Protein AF-C1N522-F1 (afdb_monomer_lite)

pLDDT: mean 81.16, std 16.66, range [33.22, 98.38]

Organism: Micromonas pusilla (strain CCMP1545) (NCBI:txid564608)

Secondary structure (DSSP, 8-state):
----------SSEEEEEEETTEEEEEEE--TT-EEETTTTEEEEEEEEEEEETTT-SBPTT-PPEEEEEEEE---HHHHHHHHHHTTEEEEEEEETT-TT--TT-TT--SEEEEEEE-

Sequence (118 aa):
MGKHPSSSDPTGDAWDRAFEDKRVLVEWGREGDAFDVKTHVVTRTVGLNVVDTVKGTPVKGWDPVEERVRCRIFTHPEVALIGDVAGFDVVETFGDMKGEHGLEDEDAQNMVIVLKKR

Structure (mmCIF, N/CA/C/O backbone):
data_AF-C1N522-F1
#
_entry.id   AF-C1N522-F1
#
loop_
_atom_site.group_PDB
_atom_site.id
_atom_site.type_symbol
_atom_site.label_atom_id
_atom_site.label_alt_id
_atom_site.label_comp_id
_atom_site.label_asym_id
_atom_site.label_entity_id
_atom_site.label_seq_id
_atom_site.pdbx_PDB_ins_code
_atom_site.Cartn_x
_atom_site.Cartn_y
_atom_site.Cartn_z
_atom_site.occupancy
_atom_site.B_iso_or_equiv
_atom_site.auth_seq_id
_atom_site.auth_comp_id
_atom_site.auth_asym_id
_atom_site.auth_atom_id
_atom_site.pdbx_PDB_model_num
ATOM 1 N N . MET A 1 1 ? 34.251 13.779 -17.291 1.00 35.12 1 MET A N 1
ATOM 2 C CA . MET A 1 1 ? 32.810 14.108 -17.294 1.00 35.12 1 MET A CA 1
ATOM 3 C C . MET A 1 1 ? 32.056 12.854 -17.729 1.00 35.12 1 MET A C 1
ATOM 5 O O . MET A 1 1 ? 31.794 12.666 -18.910 1.00 35.12 1 MET A O 1
ATOM 9 N N . GLY A 1 2 ? 31.855 11.914 -16.802 1.00 33.41 2 GLY A N 1
ATOM 10 C CA . GLY A 1 2 ? 31.089 10.698 -17.076 1.00 33.41 2 GLY A CA 1
ATOM 11 C C . GLY A 1 2 ? 29.609 11.039 -16.998 1.00 33.41 2 GLY A C 1
ATOM 12 O O . GLY A 1 2 ? 29.167 11.570 -15.984 1.00 33.41 2 GLY A O 1
ATOM 13 N N . LYS A 1 3 ? 28.862 10.807 -18.079 1.00 33.22 3 LYS A N 1
ATOM 14 C CA . LYS A 1 3 ? 27.403 10.899 -18.053 1.00 33.22 3 LYS A CA 1
ATOM 15 C C . LYS A 1 3 ? 26.896 9.781 -17.143 1.00 33.22 3 LYS A C 1
ATOM 17 O O . LYS A 1 3 ? 27.008 8.612 -17.503 1.00 33.22 3 LYS A O 1
ATOM 22 N N . HIS A 1 4 ? 26.384 10.146 -15.971 1.00 33.97 4 HIS A N 1
ATOM 23 C CA . HIS A 1 4 ? 25.503 9.269 -15.212 1.00 33.97 4 HIS A CA 1
ATOM 24 C C . HIS A 1 4 ? 24.328 8.887 -16.126 1.00 33.97 4 HIS A C 1
ATOM 26 O O . HIS A 1 4 ? 23.774 9.783 -16.774 1.00 33.97 4 HIS A O 1
ATOM 32 N N . PRO A 1 5 ? 23.964 7.598 -16.245 1.00 35.97 5 PRO A N 1
ATOM 33 C CA . PRO A 1 5 ? 22.694 7.249 -16.856 1.00 35.97 5 PRO A CA 1
ATOM 34 C C . PRO A 1 5 ? 21.606 7.919 -16.018 1.00 35.97 5 PRO A C 1
ATOM 36 O O . PRO A 1 5 ? 21.600 7.794 -14.794 1.00 35.97 5 PRO A O 1
ATOM 39 N N . SER A 1 6 ? 20.761 8.701 -16.686 1.00 38.00 6 SER A N 1
ATOM 40 C CA . SER A 1 6 ? 19.591 9.328 -16.089 1.00 38.00 6 SER A CA 1
ATOM 41 C C . SER A 1 6 ? 18.816 8.260 -15.331 1.00 38.00 6 SER A C 1
ATOM 43 O O . SER A 1 6 ? 18.279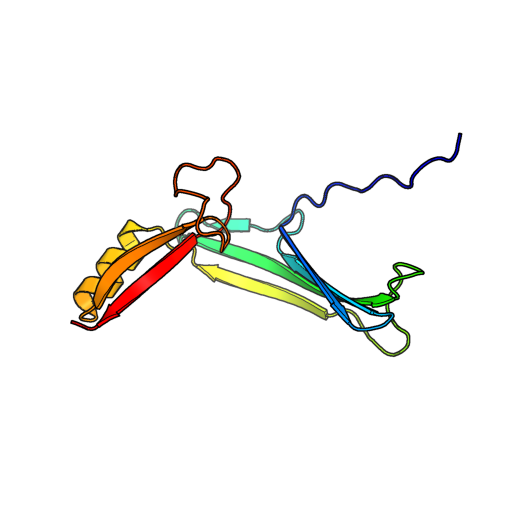 7.341 -15.954 1.00 38.00 6 SER A O 1
ATOM 45 N N . SER A 1 7 ? 18.768 8.376 -14.005 1.00 35.75 7 SER A N 1
ATOM 46 C CA . SER A 1 7 ? 17.667 7.815 -13.246 1.00 35.75 7 SER A CA 1
ATOM 47 C C . SER A 1 7 ? 16.421 8.455 -13.841 1.00 35.75 7 SER A C 1
ATOM 49 O O . SER A 1 7 ? 16.175 9.644 -13.654 1.00 35.75 7 SER A O 1
ATOM 51 N N . SER A 1 8 ? 15.691 7.709 -14.666 1.00 35.03 8 SER A N 1
ATOM 52 C CA . SER A 1 8 ? 14.271 7.972 -14.803 1.00 35.03 8 SER A CA 1
ATOM 53 C C . SER A 1 8 ? 13.749 7.936 -13.376 1.00 35.03 8 SER A C 1
ATOM 55 O O . SER A 1 8 ? 13.797 6.867 -12.763 1.00 35.03 8 SER A O 1
ATOM 57 N N . ASP A 1 9 ? 13.389 9.093 -12.822 1.00 34.28 9 ASP A N 1
ATOM 58 C CA . ASP A 1 9 ? 12.630 9.135 -11.580 1.00 34.28 9 ASP A CA 1
ATOM 59 C C . ASP A 1 9 ? 11.478 8.150 -11.767 1.00 34.28 9 ASP A C 1
ATOM 61 O O . ASP A 1 9 ? 10.695 8.314 -12.713 1.00 34.28 9 ASP A O 1
ATOM 65 N N . PRO A 1 10 ? 11.414 7.061 -10.985 1.00 40.84 10 PRO A N 1
ATOM 66 C CA . PRO A 1 10 ? 10.268 6.197 -11.076 1.00 40.84 10 PRO A CA 1
ATOM 67 C C . PRO A 1 10 ? 9.106 7.044 -10.568 1.00 40.84 10 PRO A C 1
ATOM 69 O O . PRO A 1 10 ? 9.026 7.385 -9.395 1.00 40.84 10 PRO A O 1
ATOM 72 N N . THR A 1 11 ? 8.185 7.398 -11.455 1.00 49.03 11 THR A N 1
ATOM 73 C CA . THR A 1 11 ? 6.864 7.953 -11.119 1.00 49.03 11 THR A CA 1
ATOM 74 C C . THR A 1 11 ? 5.989 6.948 -10.341 1.00 49.03 11 THR A C 1
ATOM 76 O O . THR A 1 11 ? 4.765 7.031 -10.376 1.00 49.03 11 THR A O 1
ATOM 79 N N . GLY A 1 12 ? 6.601 5.968 -9.675 1.00 57.50 12 GLY A N 1
ATOM 80 C CA . GLY A 1 12 ? 5.978 4.890 -8.925 1.00 57.50 12 GLY A CA 1
ATOM 81 C C . GLY A 1 12 ? 6.798 4.561 -7.681 1.00 57.50 12 GLY A C 1
ATOM 82 O O . GLY A 1 12 ? 8.001 4.820 -7.621 1.00 57.50 12 GLY A O 1
ATOM 83 N N . ASP A 1 13 ? 6.124 3.990 -6.692 1.00 71.12 13 ASP A N 1
ATOM 84 C CA . ASP A 1 13 ? 6.744 3.524 -5.461 1.00 71.12 13 ASP A CA 1
ATOM 85 C C . ASP A 1 13 ? 7.636 2.324 -5.760 1.00 71.12 13 ASP A C 1
ATOM 87 O O . ASP A 1 13 ? 7.256 1.413 -6.500 1.00 71.12 13 ASP A O 1
ATOM 91 N N . ALA A 1 14 ? 8.818 2.285 -5.161 1.00 78.25 14 ALA A N 1
ATOM 92 C CA . ALA A 1 14 ? 9.715 1.151 -5.283 1.00 78.25 14 ALA A CA 1
ATOM 93 C C . ALA A 1 14 ? 10.283 0.780 -3.919 1.00 78.25 14 ALA A C 1
ATOM 95 O O . ALA A 1 14 ? 10.623 1.629 -3.098 1.00 78.25 14 ALA A O 1
ATOM 96 N N . TRP A 1 15 ? 10.403 -0.520 -3.698 1.00 81.44 15 TRP A N 1
ATOM 97 C CA . TRP A 1 15 ? 11.075 -1.096 -2.553 1.00 81.44 15 TRP A CA 1
ATOM 98 C C . TRP A 1 15 ? 12.094 -2.084 -3.074 1.00 81.44 15 TRP A C 1
ATOM 100 O O . TRP A 1 15 ? 11.795 -2.926 -3.925 1.00 81.44 15 TRP A O 1
ATOM 110 N N . ASP A 1 16 ? 13.298 -2.017 -2.534 1.00 85.19 16 ASP A N 1
ATOM 111 C CA . ASP A 1 16 ? 14.338 -2.962 -2.860 1.00 85.19 16 ASP A CA 1
ATOM 112 C C . ASP A 1 16 ? 15.010 -3.532 -1.619 1.00 85.19 16 ASP A C 1
ATOM 114 O O . ASP A 1 16 ? 15.076 -2.924 -0.549 1.00 85.19 16 ASP A O 1
ATOM 118 N N . ARG A 1 17 ? 15.525 -4.752 -1.773 1.00 85.56 17 ARG A N 1
ATOM 119 C CA . ARG A 1 17 ? 16.336 -5.397 -0.748 1.00 85.56 17 ARG A CA 1
ATOM 120 C C . ARG A 1 17 ? 17.483 -6.160 -1.371 1.00 85.56 17 ARG A C 1
ATOM 122 O O . ARG A 1 17 ? 17.285 -7.066 -2.182 1.00 85.56 17 ARG A O 1
ATOM 129 N N . ALA A 1 18 ? 18.690 -5.799 -0.953 1.00 87.81 18 ALA A N 1
ATOM 130 C CA . ALA A 1 18 ? 19.904 -6.505 -1.322 1.00 87.81 18 ALA A CA 1
ATOM 131 C C . ALA A 1 18 ? 20.035 -7.830 -0.551 1.00 87.81 18 ALA A C 1
ATOM 133 O O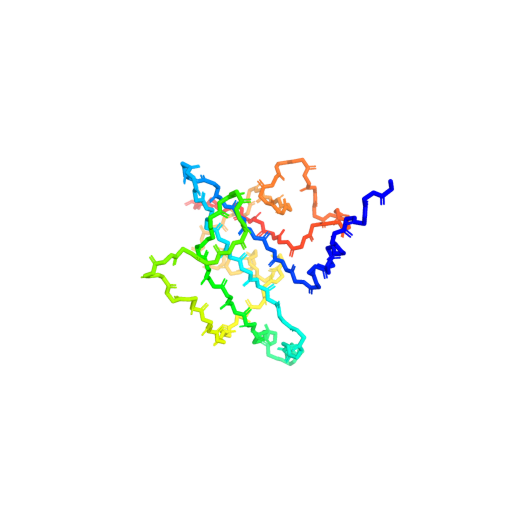 . ALA A 1 18 ? 19.719 -7.915 0.640 1.00 87.81 18 ALA A O 1
ATOM 134 N N . PHE A 1 19 ? 20.532 -8.850 -1.243 1.00 83.38 19 PHE A N 1
ATOM 135 C CA . PHE A 1 19 ? 20.924 -10.144 -0.705 1.00 83.38 19 PHE A CA 1
ATOM 136 C C . PHE A 1 19 ? 22.120 -10.659 -1.515 1.00 83.38 19 PHE A C 1
ATOM 138 O O . PHE A 1 19 ? 21.978 -10.963 -2.698 1.00 83.38 19 PHE A O 1
ATOM 145 N N . GLU A 1 20 ? 23.292 -10.744 -0.880 1.00 87.81 20 GLU A N 1
ATOM 146 C CA . GLU A 1 20 ? 24.562 -11.095 -1.539 1.00 87.81 20 GLU A CA 1
ATOM 147 C C . GLU A 1 20 ? 24.867 -10.178 -2.746 1.00 87.81 20 GLU A C 1
ATOM 149 O O . GLU A 1 20 ? 24.905 -8.955 -2.604 1.00 87.81 20 GLU A O 1
ATOM 154 N N . ASP A 1 21 ? 25.086 -10.754 -3.929 1.00 88.12 21 ASP A N 1
ATOM 155 C CA . ASP A 1 21 ? 25.326 -10.069 -5.203 1.00 88.12 21 ASP A CA 1
ATOM 156 C C . ASP A 1 21 ? 24.029 -9.764 -5.980 1.00 88.12 21 ASP A C 1
ATOM 158 O O . ASP A 1 21 ? 24.055 -9.424 -7.165 1.00 88.12 21 ASP A O 1
ATOM 162 N N . LYS A 1 22 ? 22.872 -9.870 -5.315 1.00 91.12 22 LYS A N 1
ATOM 163 C CA . LYS A 1 22 ? 21.544 -9.693 -5.913 1.00 91.12 22 LYS A CA 1
ATOM 164 C C . LYS A 1 22 ? 20.714 -8.678 -5.151 1.00 91.12 22 LYS A C 1
ATOM 166 O O . LYS A 1 22 ? 20.945 -8.374 -3.982 1.00 91.12 22 LYS A O 1
ATOM 171 N N . ARG A 1 23 ? 19.705 -8.157 -5.832 1.00 91.56 23 ARG A N 1
ATOM 172 C CA . ARG A 1 23 ? 18.711 -7.251 -5.278 1.00 91.56 23 ARG A CA 1
ATOM 173 C C . ARG A 1 23 ? 17.340 -7.652 -5.785 1.00 91.56 23 ARG A C 1
ATOM 175 O O . ARG A 1 23 ? 17.132 -7.752 -6.991 1.00 91.56 23 ARG A O 1
ATOM 182 N N . VAL A 1 24 ? 16.419 -7.871 -4.857 1.00 90.75 24 VAL A N 1
ATOM 183 C CA . VAL A 1 24 ? 14.995 -7.979 -5.174 1.00 90.75 24 VAL A CA 1
ATOM 184 C C . VAL A 1 24 ? 14.461 -6.564 -5.295 1.00 90.75 24 VAL A C 1
ATOM 186 O O . VAL A 1 24 ? 14.683 -5.755 -4.397 1.00 90.75 24 VAL A O 1
ATOM 189 N N . LEU A 1 25 ? 13.799 -6.277 -6.406 1.00 89.88 25 LEU A N 1
ATOM 190 C CA . LEU A 1 25 ? 13.126 -5.020 -6.681 1.00 89.88 25 LEU A CA 1
ATOM 191 C C . LEU A 1 25 ? 11.632 -5.303 -6.790 1.00 89.88 25 LEU A C 1
ATOM 193 O O . LEU A 1 25 ? 11.219 -6.172 -7.562 1.00 89.88 25 LEU A O 1
ATOM 197 N N . VAL A 1 26 ? 10.845 -4.564 -6.022 1.00 88.56 26 VAL A N 1
ATOM 198 C CA . VAL A 1 26 ? 9.395 -4.516 -6.147 1.00 88.56 26 VAL A CA 1
ATOM 199 C C . VAL A 1 26 ? 9.018 -3.091 -6.511 1.00 88.56 26 VAL A C 1
ATOM 201 O O . VAL A 1 26 ? 9.420 -2.149 -5.835 1.00 88.56 26 VAL A O 1
ATOM 204 N N . GLU A 1 27 ? 8.285 -2.939 -7.603 1.00 87.19 27 GLU A N 1
ATOM 205 C CA . GLU A 1 27 ? 7.804 -1.651 -8.095 1.00 87.19 27 GLU A CA 1
ATOM 206 C C . GLU A 1 27 ? 6.279 -1.669 -8.094 1.00 87.19 27 GLU A C 1
ATOM 208 O O . GLU A 1 27 ? 5.663 -2.645 -8.529 1.00 87.19 27 GLU A O 1
ATOM 213 N N . TRP A 1 28 ? 5.670 -0.578 -7.648 1.00 86.69 28 TRP A N 1
ATOM 214 C CA . TRP A 1 28 ? 4.235 -0.348 -7.694 1.00 86.69 28 TRP A CA 1
ATOM 215 C C . TRP A 1 28 ? 3.966 0.952 -8.426 1.00 86.69 28 TRP A C 1
ATOM 217 O O . TRP A 1 28 ? 4.580 1.978 -8.149 1.00 86.69 28 TRP A O 1
ATOM 227 N N . GLY A 1 29 ? 2.965 0.943 -9.294 1.00 81.44 29 GLY A N 1
ATOM 228 C CA . GLY A 1 29 ? 2.633 2.141 -10.046 1.00 81.44 29 GLY A CA 1
ATOM 229 C C . GLY A 1 29 ? 3.356 2.162 -11.384 1.00 81.44 29 GLY A C 1
ATOM 230 O O . GLY A 1 29 ? 4.585 2.150 -11.470 1.00 81.44 29 GLY A O 1
ATOM 231 N N . ARG A 1 30 ? 2.571 2.213 -12.452 1.00 81.69 30 ARG A N 1
ATOM 232 C CA . ARG A 1 30 ? 3.035 2.515 -13.806 1.00 81.69 30 ARG A CA 1
ATOM 233 C C . ARG A 1 30 ? 2.17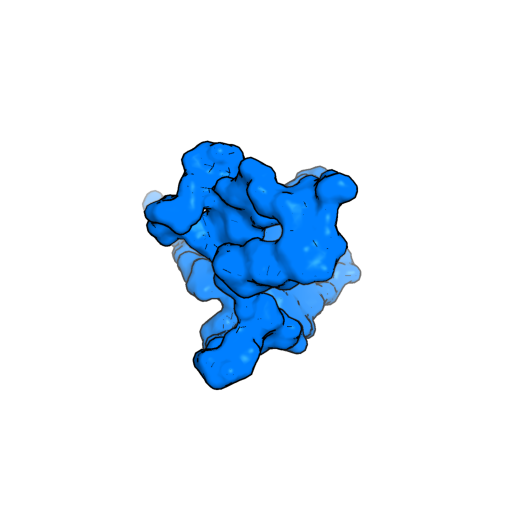5 3.623 -14.401 1.00 81.69 30 ARG A C 1
ATOM 235 O O . ARG A 1 30 ? 1.040 3.855 -13.977 1.00 81.69 30 ARG A O 1
ATOM 242 N N . GLU A 1 31 ? 2.714 4.296 -15.412 1.00 79.19 31 GLU A N 1
ATOM 243 C CA . GLU A 1 31 ? 1.926 5.216 -16.230 1.00 79.19 31 GLU A CA 1
ATOM 244 C C . GLU A 1 31 ? 0.712 4.464 -16.809 1.00 79.19 31 GLU A C 1
ATOM 246 O O . GLU A 1 31 ? 0.858 3.417 -17.440 1.00 79.19 31 GLU A O 1
ATOM 251 N N . GLY A 1 32 ? -0.497 4.970 -16.547 1.00 76.50 32 GLY A N 1
ATOM 252 C CA . GLY A 1 32 ? -1.752 4.323 -16.949 1.00 76.50 32 GLY A CA 1
ATOM 253 C C . GLY A 1 32 ? -2.449 3.491 -15.864 1.00 76.50 32 GLY A C 1
ATOM 254 O O . GLY A 1 32 ? -3.525 2.940 -16.123 1.00 76.50 32 GLY A O 1
ATOM 255 N N . ASP A 1 33 ? -1.899 3.420 -14.651 1.00 83.44 33 ASP A N 1
ATOM 256 C CA . ASP A 1 33 ? -2.653 2.947 -13.490 1.00 83.44 33 ASP A CA 1
ATOM 257 C C . ASP A 1 33 ? -3.807 3.911 -13.174 1.00 83.44 33 ASP A C 1
ATOM 259 O O . ASP A 1 33 ? -3.661 5.133 -13.201 1.00 83.44 33 ASP A O 1
ATOM 263 N N . ALA A 1 34 ? -4.990 3.349 -12.916 1.00 83.69 34 ALA A N 1
ATOM 264 C CA . ALA A 1 34 ? -6.234 4.108 -12.838 1.00 83.69 34 ALA A CA 1
ATOM 265 C C . ALA A 1 34 ? -6.850 4.016 -11.441 1.00 83.69 34 ALA A C 1
ATOM 267 O O . ALA A 1 34 ? -7.046 2.918 -10.906 1.00 83.69 34 ALA A O 1
ATOM 268 N N . PHE A 1 35 ? -7.194 5.177 -10.883 1.00 85.06 35 PHE A N 1
ATOM 269 C CA . PHE A 1 35 ? -7.973 5.298 -9.657 1.00 85.06 35 PHE A CA 1
ATOM 270 C C . PHE A 1 35 ? -9.441 5.580 -9.985 1.00 85.06 35 PHE A C 1
ATOM 272 O O . PHE A 1 35 ? -9.770 6.589 -10.608 1.00 85.06 35 PHE A O 1
ATOM 279 N N . ASP A 1 36 ? -10.329 4.692 -9.547 1.00 87.44 36 ASP A N 1
ATOM 280 C CA . ASP A 1 36 ? -11.768 4.915 -9.593 1.00 87.44 36 ASP A CA 1
ATOM 281 C C . ASP A 1 36 ? -12.223 5.613 -8.306 1.00 87.44 36 ASP A C 1
ATOM 283 O O . ASP A 1 36 ? -12.382 4.994 -7.250 1.00 87.44 36 ASP A O 1
ATOM 287 N N . VAL A 1 37 ? -12.484 6.916 -8.428 1.00 84.50 37 VAL A N 1
ATOM 288 C CA . VAL A 1 37 ? -12.960 7.785 -7.341 1.00 84.50 37 VAL A CA 1
ATOM 289 C C . VAL A 1 37 ? -14.297 7.315 -6.761 1.00 84.50 37 VAL A C 1
ATOM 291 O O . VAL A 1 37 ? -14.582 7.572 -5.600 1.00 84.50 37 VAL A O 1
ATOM 294 N N . LYS A 1 38 ? -15.141 6.609 -7.522 1.00 86.88 38 LYS A N 1
ATOM 295 C CA . LYS A 1 38 ? -16.436 6.142 -7.010 1.00 86.88 38 LYS A CA 1
ATOM 296 C C . LYS A 1 38 ? -16.280 4.932 -6.095 1.00 86.88 38 LYS A C 1
ATOM 298 O O . LYS A 1 38 ? -17.014 4.797 -5.118 1.00 86.88 38 LYS A O 1
ATOM 303 N N . THR A 1 39 ? -15.384 4.014 -6.443 1.00 86.31 39 THR A N 1
ATOM 304 C CA . THR A 1 39 ? -15.208 2.754 -5.705 1.00 86.31 39 THR A CA 1
ATOM 305 C C . THR A 1 39 ? -14.027 2.781 -4.738 1.00 86.31 39 THR A C 1
ATOM 307 O O . THR A 1 39 ? -13.889 1.851 -3.940 1.00 86.31 39 THR A O 1
ATOM 310 N N . HIS A 1 40 ? -13.208 3.837 -4.789 1.00 86.00 40 HIS A N 1
ATOM 311 C CA . HIS A 1 40 ? -11.912 3.949 -4.114 1.00 86.00 40 HIS A CA 1
ATOM 312 C C . HIS A 1 40 ? -10.975 2.779 -4.455 1.00 86.00 40 HIS A C 1
ATOM 314 O O . HIS A 1 40 ? -10.155 2.358 -3.637 1.00 86.00 40 HIS A O 1
ATOM 320 N N . VAL A 1 41 ? -11.110 2.219 -5.661 1.00 89.44 41 VAL A N 1
ATOM 321 C CA . VAL A 1 41 ? -10.256 1.136 -6.150 1.00 89.44 41 VAL A CA 1
ATOM 322 C C . VAL A 1 41 ? -9.203 1.719 -7.075 1.00 89.44 41 VAL A C 1
ATOM 324 O O . VAL A 1 41 ? -9.518 2.363 -8.073 1.00 89.44 41 VAL A O 1
ATOM 327 N N . VAL A 1 42 ? -7.944 1.446 -6.761 1.00 87.69 42 VAL A N 1
ATOM 328 C CA . VAL A 1 42 ? -6.820 1.662 -7.661 1.00 87.69 42 VAL A CA 1
ATOM 329 C C . VAL A 1 42 ? -6.462 0.335 -8.323 1.00 87.69 42 VAL A C 1
ATOM 331 O O . VAL A 1 42 ? -6.307 -0.686 -7.654 1.00 87.69 42 VAL A O 1
ATOM 334 N N . THR A 1 43 ? -6.352 0.325 -9.649 1.00 90.25 43 THR A N 1
ATOM 335 C CA . THR A 1 43 ? -5.707 -0.790 -10.355 1.00 90.25 43 THR A CA 1
ATOM 336 C C . THR A 1 43 ? -4.249 -0.418 -10.540 1.00 90.25 43 THR A C 1
ATOM 338 O O . THR A 1 43 ? -3.968 0.451 -11.364 1.00 90.25 43 THR A O 1
ATOM 341 N N . ARG A 1 44 ? -3.358 -1.045 -9.766 1.00 88.00 44 ARG A N 1
ATOM 342 C CA . ARG A 1 44 ? -1.915 -0.820 -9.852 1.00 88.00 44 ARG A CA 1
ATOM 343 C C . ARG A 1 44 ? -1.220 -1.964 -10.561 1.00 88.00 44 ARG A C 1
ATOM 345 O O . ARG A 1 44 ? -1.565 -3.129 -10.368 1.00 88.00 44 ARG A O 1
ATOM 352 N N . THR A 1 45 ? -0.225 -1.617 -11.352 1.00 90.31 45 THR A N 1
ATOM 353 C CA . THR A 1 45 ? 0.712 -2.573 -11.922 1.00 90.31 45 THR A CA 1
ATOM 354 C C . THR A 1 45 ? 1.829 -2.800 -10.910 1.00 90.31 45 THR A C 1
ATOM 356 O O . THR A 1 45 ? 2.397 -1.840 -10.385 1.00 90.31 45 THR A O 1
ATOM 359 N N . VAL A 1 46 ? 2.099 -4.065 -10.598 1.00 90.00 46 VAL A N 1
ATOM 360 C CA . VAL A 1 46 ? 3.141 -4.489 -9.661 1.00 90.00 46 VAL A CA 1
ATOM 361 C C . VAL A 1 46 ? 4.166 -5.303 -10.419 1.00 90.00 46 VAL A C 1
ATOM 363 O O . VAL A 1 46 ? 3.838 -6.337 -10.998 1.00 90.00 46 VAL A O 1
ATOM 366 N N . GLY A 1 47 ? 5.398 -4.809 -10.416 1.00 91.00 47 GLY A N 1
ATOM 367 C CA . GLY A 1 47 ? 6.552 -5.481 -10.987 1.00 91.00 47 GLY A CA 1
ATOM 368 C C . GLY A 1 47 ? 7.398 -6.107 -9.888 1.00 91.00 47 GLY A C 1
ATOM 369 O O . GLY A 1 47 ? 7.689 -5.460 -8.885 1.00 91.00 47 GLY A O 1
ATOM 370 N N . LEU A 1 48 ? 7.824 -7.351 -10.084 1.00 91.06 48 LEU A N 1
ATOM 371 C CA . LEU A 1 48 ? 8.799 -8.016 -9.231 1.00 91.06 48 LEU A CA 1
ATOM 372 C C . LEU A 1 48 ? 9.951 -8.541 -10.081 1.00 91.06 48 LEU A C 1
ATOM 374 O O . LEU A 1 48 ? 9.773 -9.327 -11.015 1.00 91.06 48 LEU A O 1
ATOM 378 N N . ASN A 1 49 ? 11.159 -8.109 -9.736 1.00 92.00 49 ASN A N 1
ATOM 379 C CA . ASN A 1 49 ? 12.364 -8.459 -10.466 1.00 92.00 49 ASN A CA 1
ATOM 380 C C . ASN A 1 49 ? 13.516 -8.777 -9.510 1.00 92.00 49 ASN A C 1
ATOM 382 O O . ASN A 1 49 ? 13.590 -8.259 -8.398 1.00 92.00 49 ASN A O 1
ATOM 386 N N . VAL A 1 50 ? 14.439 -9.620 -9.960 1.00 91.94 50 VAL A N 1
ATOM 387 C CA . VAL A 1 50 ? 15.693 -9.898 -9.262 1.00 91.94 50 VAL A CA 1
ATOM 388 C C . VAL A 1 50 ? 16.827 -9.454 -10.166 1.00 91.94 50 VAL A C 1
ATOM 390 O O . VAL A 1 50 ? 16.998 -9.989 -11.260 1.00 91.94 50 VAL A O 1
ATOM 393 N N . VAL A 1 51 ? 17.610 -8.480 -9.711 1.00 91.88 51 VAL A N 1
ATOM 394 C CA . VAL A 1 51 ? 18.716 -7.895 -10.475 1.00 91.88 51 VAL A CA 1
ATOM 395 C C . VAL A 1 51 ? 20.061 -8.182 -9.818 1.00 91.88 51 VAL A C 1
ATOM 397 O O . VAL A 1 51 ? 20.168 -8.256 -8.597 1.00 91.88 51 VAL A O 1
ATOM 400 N N . ASP A 1 52 ? 21.094 -8.339 -10.638 1.00 91.06 52 ASP A N 1
ATOM 401 C CA . ASP A 1 52 ? 22.497 -8.362 -10.215 1.00 91.06 52 ASP A CA 1
ATOM 402 C C . ASP A 1 52 ? 22.878 -6.966 -9.693 1.00 91.06 52 ASP A C 1
ATOM 404 O O . ASP A 1 52 ? 22.629 -5.964 -10.368 1.00 91.06 52 ASP A O 1
ATOM 408 N N . THR A 1 53 ? 23.443 -6.872 -8.487 1.00 83.88 53 THR A N 1
ATOM 409 C CA . THR A 1 53 ? 23.733 -5.573 -7.845 1.00 83.88 53 THR A CA 1
ATOM 410 C C . THR A 1 53 ? 24.849 -4.800 -8.530 1.00 83.88 53 THR A C 1
ATOM 412 O O . THR A 1 53 ? 24.894 -3.576 -8.424 1.00 83.88 53 THR A O 1
ATOM 415 N N . VAL A 1 54 ? 25.733 -5.487 -9.252 1.00 81.75 54 VAL A N 1
ATOM 416 C CA . VAL A 1 54 ? 26.873 -4.883 -9.946 1.00 81.75 54 VAL A CA 1
ATOM 417 C C . VAL A 1 54 ? 26.464 -4.409 -11.337 1.00 81.75 54 VAL A C 1
ATOM 419 O O . VAL A 1 54 ? 26.862 -3.330 -11.773 1.00 81.75 54 VAL A O 1
ATOM 422 N N . LYS A 1 55 ? 25.669 -5.209 -12.051 1.00 83.06 55 LYS A N 1
ATOM 423 C CA . LYS A 1 55 ? 25.264 -4.937 -13.439 1.00 83.06 55 LYS A CA 1
ATOM 424 C C . LYS A 1 55 ? 23.941 -4.192 -13.548 1.00 83.06 55 LYS A C 1
ATOM 426 O O . LYS A 1 55 ? 23.673 -3.602 -14.590 1.00 83.06 55 LYS A O 1
ATOM 431 N N . GLY A 1 56 ? 23.094 -4.260 -12.522 1.00 82.00 56 GLY A N 1
ATOM 432 C CA . GLY A 1 56 ? 21.728 -3.737 -12.548 1.00 82.00 56 GLY A CA 1
ATOM 433 C C . GLY A 1 56 ? 20.792 -4.482 -13.507 1.00 82.00 56 GLY A C 1
ATOM 434 O O . GLY A 1 56 ? 19.687 -4.017 -13.763 1.00 82.00 56 GLY A O 1
ATOM 435 N N . THR A 1 57 ? 21.219 -5.620 -14.060 1.00 87.00 57 THR A N 1
ATOM 436 C CA . THR A 1 57 ? 2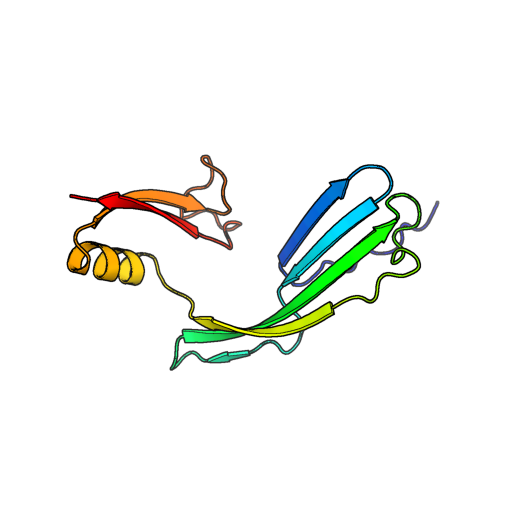0.452 -6.408 -15.035 1.00 87.00 57 THR A CA 1
ATOM 437 C C . THR A 1 57 ? 19.731 -7.576 -14.365 1.00 87.00 57 THR A C 1
ATOM 439 O O . THR A 1 57 ? 20.255 -8.089 -13.373 1.00 87.00 57 THR A O 1
ATOM 442 N N . PRO A 1 58 ? 18.605 -8.064 -14.921 1.00 88.19 58 PRO A N 1
ATOM 443 C CA . PRO A 1 58 ? 17.934 -9.261 -14.418 1.00 88.19 58 PRO A CA 1
ATOM 444 C C . PRO A 1 58 ? 18.893 -10.447 -14.263 1.00 88.19 58 PRO A C 1
ATOM 446 O O . PRO A 1 58 ? 19.757 -10.686 -15.114 1.00 88.19 58 PRO A O 1
ATOM 449 N N . VAL A 1 59 ? 18.753 -11.187 -13.165 1.00 91.44 59 VAL A N 1
ATOM 450 C CA . VAL A 1 59 ? 19.551 -12.387 -12.898 1.00 91.44 59 VAL A CA 1
ATOM 451 C C . VAL A 1 59 ? 19.202 -13.470 -13.918 1.00 91.44 59 VAL A C 1
ATOM 453 O O . VAL A 1 59 ? 18.039 -13.717 -14.22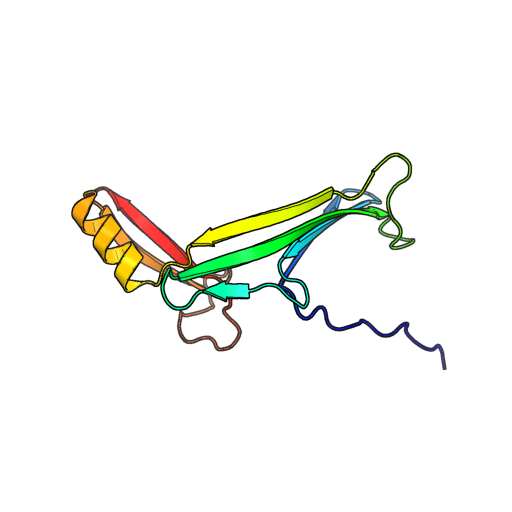7 1.00 91.44 59 VAL A O 1
ATOM 456 N N . LYS A 1 60 ? 20.220 -14.160 -14.444 1.00 90.00 60 LYS A N 1
ATOM 457 C CA . LYS A 1 60 ? 20.014 -15.254 -15.401 1.00 90.00 60 LYS A CA 1
ATOM 458 C C . LYS A 1 60 ? 19.142 -16.355 -14.782 1.00 90.00 60 LYS A C 1
ATOM 460 O O . LYS A 1 60 ? 19.479 -16.880 -13.725 1.00 90.00 60 LYS A O 1
ATOM 465 N N . GLY A 1 61 ? 18.086 -16.752 -15.492 1.00 88.06 61 GLY A N 1
ATOM 466 C CA . GLY A 1 61 ? 17.132 -17.766 -15.028 1.00 88.06 61 GLY A CA 1
ATOM 467 C C . GLY A 1 61 ? 16.007 -17.211 -14.153 1.00 88.06 61 GLY A C 1
ATOM 468 O O . GLY A 1 61 ? 15.240 -17.998 -13.608 1.00 88.06 61 GLY A O 1
ATOM 469 N N . TRP A 1 62 ? 15.913 -15.886 -14.021 1.00 86.00 62 TRP A N 1
ATOM 470 C CA . TRP A 1 62 ? 14.769 -15.205 -13.436 1.00 86.00 62 TRP A CA 1
ATOM 471 C C . TRP A 1 62 ? 14.008 -14.442 -14.519 1.00 86.00 62 TRP A C 1
ATOM 473 O O . TRP A 1 62 ? 14.584 -13.578 -15.184 1.00 86.00 62 TRP A O 1
ATOM 483 N N . ASP A 1 63 ? 12.719 -14.734 -14.654 1.00 89.19 63 ASP A N 1
ATOM 484 C CA . ASP A 1 63 ? 11.812 -13.950 -15.484 1.00 89.19 63 ASP A CA 1
ATOM 485 C C . ASP A 1 63 ? 11.098 -12.922 -14.591 1.00 89.19 63 ASP A C 1
ATOM 487 O O . ASP A 1 63 ? 10.484 -13.310 -13.591 1.00 89.19 63 ASP A O 1
ATOM 491 N N . PRO A 1 64 ? 11.187 -11.614 -14.895 1.00 89.19 64 PRO A N 1
ATOM 492 C CA . PRO A 1 64 ? 10.433 -10.600 -14.172 1.00 89.19 64 PRO A CA 1
ATOM 493 C C . PRO A 1 64 ? 8.935 -10.908 -14.211 1.00 89.19 64 PRO A C 1
ATOM 495 O O . PRO A 1 64 ? 8.393 -11.280 -15.253 1.00 89.19 64 PRO A O 1
ATOM 498 N N . VAL A 1 65 ? 8.270 -10.725 -13.076 1.00 92.25 65 VAL A N 1
ATOM 499 C CA . VAL A 1 65 ? 6.822 -10.893 -12.955 1.00 92.25 65 VAL A CA 1
ATOM 500 C C . VAL A 1 65 ? 6.183 -9.516 -12.989 1.00 92.25 65 VAL A C 1
ATOM 502 O O . VAL A 1 65 ? 6.632 -8.612 -12.290 1.00 92.25 65 VAL A O 1
ATOM 505 N N . GLU A 1 66 ? 5.127 -9.364 -13.778 1.00 91.62 66 GLU A N 1
ATOM 506 C CA . GLU A 1 66 ? 4.286 -8.174 -13.771 1.00 91.62 66 GLU A CA 1
ATOM 507 C C . GLU A 1 66 ? 2.824 -8.592 -13.651 1.00 91.62 66 GLU A C 1
ATOM 509 O O . GLU A 1 66 ? 2.353 -9.469 -14.379 1.00 91.62 66 GLU A O 1
ATOM 514 N N . GLU A 1 67 ? 2.102 -7.966 -12.727 1.00 91.81 67 GLU A N 1
ATOM 515 C CA . GLU A 1 67 ? 0.690 -8.247 -12.498 1.00 91.81 67 GLU A CA 1
ATOM 516 C C . GLU A 1 67 ? -0.102 -6.962 -12.253 1.00 91.81 67 GLU A C 1
ATOM 518 O O . GLU A 1 67 ? 0.368 -6.026 -11.607 1.00 91.81 67 GLU A O 1
ATOM 523 N N . ARG A 1 68 ? -1.345 -6.923 -12.746 1.00 90.56 68 ARG A N 1
ATOM 524 C CA . ARG A 1 68 ? -2.295 -5.851 -12.435 1.00 90.56 68 ARG A CA 1
ATOM 525 C C . ARG A 1 68 ? -3.169 -6.260 -11.262 1.00 90.56 68 ARG A C 1
ATOM 527 O O . ARG A 1 68 ? -4.052 -7.104 -11.400 1.00 90.56 68 ARG A O 1
ATOM 534 N N . VAL A 1 69 ? -2.971 -5.599 -10.133 1.00 90.19 69 VAL A N 1
ATOM 535 C CA . VAL A 1 69 ? -3.722 -5.836 -8.901 1.00 90.19 69 VAL A CA 1
ATOM 536 C C . VAL A 1 69 ? -4.712 -4.710 -8.645 1.00 90.19 69 VAL A C 1
ATOM 538 O O . VAL A 1 69 ? -4.437 -3.531 -8.864 1.00 90.19 69 VAL A O 1
ATOM 541 N N . ARG A 1 70 ? -5.902 -5.080 -8.170 1.00 90.44 70 ARG A N 1
ATOM 542 C CA . ARG A 1 70 ? -6.913 -4.122 -7.717 1.00 90.44 70 ARG A CA 1
ATOM 543 C C . ARG A 1 70 ? -6.798 -3.974 -6.211 1.00 90.44 70 ARG A C 1
ATOM 545 O O . ARG A 1 70 ? -7.083 -4.920 -5.481 1.00 90.44 70 ARG A O 1
ATOM 552 N N . CYS A 1 71 ? -6.446 -2.782 -5.764 1.00 86.00 71 CYS A N 1
ATOM 553 C CA . CYS A 1 71 ? -6.330 -2.445 -4.355 1.00 86.00 71 CYS A CA 1
ATOM 554 C C . CYS A 1 71 ? -7.422 -1.438 -4.003 1.00 86.00 71 CYS A C 1
ATOM 556 O O . CYS A 1 71 ? -7.643 -0.476 -4.735 1.00 86.00 71 CYS A O 1
ATOM 558 N N . ARG A 1 72 ? -8.111 -1.639 -2.880 1.00 86.38 72 ARG A N 1
ATOM 559 C CA . ARG A 1 72 ? -8.981 -0.603 -2.319 1.00 86.38 72 ARG A CA 1
ATOM 560 C C . ARG A 1 72 ? -8.145 0.263 -1.388 1.00 86.38 72 ARG A C 1
ATOM 562 O O . ARG A 1 72 ? -7.471 -0.273 -0.513 1.00 86.38 72 ARG A O 1
ATOM 569 N N . ILE A 1 73 ? -8.192 1.573 -1.587 1.00 85.88 73 ILE A N 1
ATOM 570 C CA . ILE A 1 73 ? -7.549 2.527 -0.685 1.00 85.88 73 ILE A CA 1
ATOM 571 C C . ILE A 1 73 ? -8.509 2.783 0.472 1.00 85.88 73 ILE A C 1
ATOM 573 O O . ILE A 1 73 ? -9.694 3.036 0.251 1.00 85.88 73 ILE A O 1
ATOM 577 N N . PHE A 1 74 ? -7.992 2.692 1.693 1.00 87.00 74 PHE A N 1
ATOM 578 C CA . PHE A 1 74 ? -8.724 3.039 2.901 1.00 87.00 74 PHE A CA 1
ATOM 579 C C . PHE A 1 74 ? -8.094 4.268 3.537 1.00 87.00 74 PHE A C 1
ATOM 581 O O . PHE A 1 74 ? -6.880 4.345 3.720 1.00 87.00 74 PHE A O 1
ATOM 588 N N . THR A 1 75 ? -8.941 5.218 3.893 1.00 87.88 75 THR A N 1
ATOM 589 C CA . THR A 1 75 ? -8.574 6.376 4.700 1.00 87.88 75 THR A CA 1
ATOM 590 C C . THR A 1 75 ? -8.470 5.991 6.176 1.00 87.88 75 THR A C 1
ATOM 592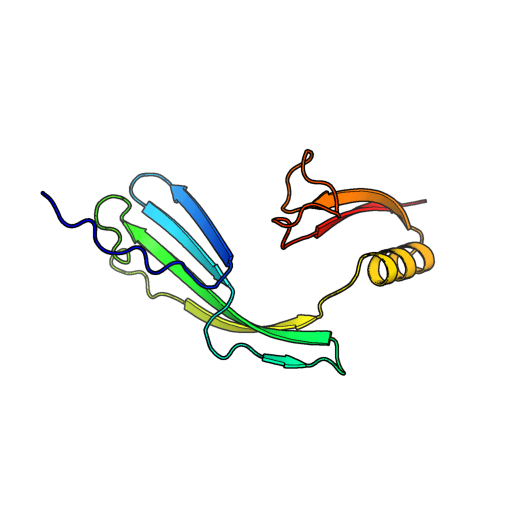 O O . THR A 1 75 ? -9.062 5.003 6.622 1.00 87.88 75 THR A O 1
ATOM 595 N N . HIS A 1 76 ? -7.760 6.797 6.970 1.00 89.38 76 HIS A N 1
ATOM 596 C CA . HIS A 1 76 ? -7.668 6.577 8.415 1.00 89.38 76 HIS A CA 1
ATOM 597 C C . HIS A 1 76 ? -9.048 6.465 9.098 1.00 89.38 76 HIS A C 1
ATOM 599 O O . HIS A 1 76 ? -9.255 5.498 9.834 1.00 89.38 76 HIS A O 1
ATOM 605 N N . PRO A 1 77 ? -10.029 7.361 8.840 1.00 91.88 77 PRO A N 1
ATOM 606 C CA . PRO A 1 77 ? -11.359 7.240 9.440 1.00 91.88 77 PRO A CA 1
ATOM 607 C C . PRO A 1 77 ? -12.096 5.951 9.059 1.00 91.88 77 PRO A C 1
ATOM 609 O O . PRO A 1 77 ? -12.789 5.383 9.899 1.00 91.88 77 PRO A O 1
ATOM 612 N N . GLU A 1 78 ? -11.945 5.464 7.821 1.00 92.81 78 GLU A N 1
ATOM 613 C CA . GLU A 1 78 ? -12.559 4.200 7.394 1.00 92.81 78 GLU A CA 1
ATOM 614 C C . GLU A 1 78 ? -11.980 3.014 8.170 1.00 92.81 78 GLU A C 1
ATOM 616 O O . GLU A 1 78 ? -12.737 2.177 8.661 1.00 92.81 78 GLU A O 1
ATOM 621 N N . VAL A 1 79 ? -10.653 2.952 8.327 1.00 93.88 79 VAL A N 1
ATOM 622 C CA . VAL A 1 79 ? -10.007 1.881 9.103 1.00 93.88 79 VAL A CA 1
ATOM 623 C C . VAL A 1 79 ? -10.391 1.969 10.579 1.00 93.88 79 VAL A C 1
ATOM 625 O O . VAL A 1 79 ? -10.706 0.942 11.177 1.00 93.88 79 VAL A O 1
ATOM 628 N N . ALA A 1 80 ? -10.427 3.174 11.154 1.00 94.44 80 ALA A N 1
ATOM 629 C CA . ALA A 1 80 ? -10.841 3.383 12.539 1.00 94.44 80 ALA A CA 1
ATOM 630 C C . ALA A 1 80 ? -12.283 2.904 12.785 1.00 94.44 80 ALA A C 1
ATOM 632 O O . ALA A 1 80 ? -12.537 2.191 13.754 1.00 94.44 80 ALA A O 1
ATOM 633 N N . LEU A 1 81 ? -13.211 3.224 11.876 1.00 96.25 81 LEU A N 1
ATOM 634 C CA . LEU A 1 81 ? -14.602 2.774 11.956 1.00 96.25 81 LEU A CA 1
ATOM 635 C C . LEU A 1 81 ? -14.721 1.245 11.851 1.00 96.25 81 LEU A C 1
ATOM 637 O O . LEU A 1 81 ? -15.454 0.627 12.620 1.00 96.25 81 LEU A O 1
ATOM 641 N N . ILE A 1 82 ? -13.997 0.625 10.912 1.00 95.25 82 ILE A N 1
ATOM 642 C CA . ILE A 1 82 ? -13.970 -0.839 10.763 1.00 95.25 82 ILE A CA 1
ATOM 643 C C . ILE A 1 82 ? -13.400 -1.494 12.029 1.00 95.25 82 ILE A C 1
ATOM 645 O O . ILE A 1 82 ? -13.946 -2.493 12.499 1.00 95.25 82 ILE A O 1
ATOM 649 N N . GLY A 1 83 ? -12.330 -0.924 12.590 1.00 96.19 83 GLY A N 1
ATOM 650 C CA . GLY A 1 83 ? -11.702 -1.381 13.827 1.00 96.19 83 GLY A CA 1
ATOM 651 C C . GLY A 1 83 ? -12.663 -1.353 15.013 1.00 96.19 83 GLY A C 1
ATOM 652 O O . GLY A 1 83 ? -12.816 -2.375 15.683 1.00 96.19 83 GLY A O 1
ATOM 653 N N . ASP A 1 84 ? -13.372 -0.240 15.220 1.00 97.00 84 ASP A N 1
ATOM 654 C CA . ASP A 1 84 ? -14.335 -0.091 16.320 1.00 97.00 84 ASP A CA 1
ATOM 655 C C . ASP A 1 84 ? -15.433 -1.165 16.263 1.00 97.00 84 ASP A C 1
ATOM 657 O O . ASP A 1 84 ? -15.642 -1.907 17.233 1.00 97.00 84 ASP A O 1
ATOM 661 N N . VAL A 1 85 ? -16.053 -1.332 15.086 1.00 97.44 85 VAL A N 1
ATOM 662 C CA . VAL A 1 85 ? -17.077 -2.362 14.835 1.00 97.44 85 VAL A CA 1
ATOM 663 C C . VAL A 1 85 ? -16.525 -3.774 15.059 1.00 97.44 85 VAL A C 1
ATOM 665 O O . VAL A 1 85 ? -17.246 -4.655 15.529 1.00 97.44 85 VAL A O 1
ATOM 668 N N . ALA A 1 86 ? -15.244 -3.999 14.762 1.00 97.38 86 ALA A N 1
ATOM 669 C CA . ALA A 1 86 ? -14.561 -5.273 14.965 1.00 97.38 86 ALA A CA 1
ATOM 670 C C . ALA A 1 86 ? -14.054 -5.500 16.406 1.00 97.38 86 ALA A C 1
ATOM 672 O O . ALA A 1 86 ? -13.514 -6.572 16.693 1.00 97.38 86 ALA A O 1
ATOM 673 N N . GLY A 1 87 ? -14.219 -4.539 17.322 1.00 97.75 87 GLY A N 1
ATOM 674 C CA . GLY A 1 87 ? -13.771 -4.675 18.712 1.00 97.75 87 GLY A CA 1
ATOM 675 C C . GLY A 1 87 ? -12.324 -4.240 18.968 1.00 97.75 87 GLY A C 1
ATOM 676 O O . GLY A 1 87 ? -11.713 -4.716 19.925 1.00 97.75 87 GLY A O 1
ATOM 677 N N . PHE A 1 88 ? -11.774 -3.354 18.140 1.00 98.38 88 PHE A N 1
ATOM 678 C CA . PHE A 1 88 ? -10.410 -2.842 18.256 1.00 98.38 88 PHE A CA 1
ATOM 679 C C . PHE A 1 88 ? -10.384 -1.330 18.482 1.00 98.38 88 PHE A C 1
ATOM 681 O O . PHE A 1 88 ? -11.215 -0.605 17.944 1.00 98.38 88 PHE A O 1
ATOM 688 N N . ASP A 1 89 ? -9.366 -0.876 19.207 1.00 96.62 89 ASP A N 1
ATOM 689 C CA . ASP A 1 89 ? -9.006 0.530 19.351 1.00 96.62 89 ASP A CA 1
ATOM 690 C C . ASP A 1 89 ? -7.799 0.852 18.458 1.00 96.62 89 ASP A C 1
ATOM 692 O O . ASP A 1 89 ? -6.846 0.069 18.381 1.00 96.62 89 ASP A O 1
ATOM 696 N N . VAL A 1 90 ? -7.808 2.021 17.813 1.00 94.56 90 VAL A N 1
ATOM 697 C CA . VAL A 1 90 ? -6.607 2.585 17.177 1.00 94.56 90 VAL A CA 1
ATOM 698 C C . VAL A 1 90 ? -5.707 3.134 18.277 1.00 94.56 90 VAL A C 1
ATOM 700 O O . VAL A 1 90 ? -6.143 3.986 19.050 1.00 94.56 90 VAL A O 1
ATOM 703 N N . VAL A 1 91 ? -4.466 2.652 18.359 1.00 94.44 91 VAL A N 1
ATOM 704 C CA . VAL A 1 91 ? -3.515 3.101 19.392 1.00 94.44 91 VAL A CA 1
ATOM 705 C C . VAL A 1 91 ? -2.429 4.017 18.847 1.00 94.44 91 VAL A C 1
ATOM 707 O O . VAL A 1 91 ? -2.062 4.959 19.537 1.00 94.44 91 VAL A O 1
ATOM 710 N N . GLU A 1 92 ? -1.959 3.782 17.621 1.00 90.81 92 GLU A N 1
ATOM 711 C CA . GLU A 1 92 ? -0.980 4.629 16.930 1.00 90.81 92 GLU A CA 1
ATOM 712 C C . GLU A 1 92 ? -1.135 4.518 15.412 1.00 90.81 92 GLU A C 1
ATOM 714 O O . GLU A 1 92 ? -1.645 3.516 14.898 1.00 90.81 92 GLU A O 1
ATOM 719 N N . THR A 1 93 ? -0.653 5.540 14.705 1.00 88.44 93 THR A N 1
ATOM 720 C CA . THR A 1 93 ? -0.628 5.597 13.244 1.00 88.44 93 THR A CA 1
ATOM 721 C C . THR A 1 93 ? 0.679 6.233 12.769 1.00 88.44 93 THR A C 1
ATOM 723 O O . THR A 1 93 ? 1.099 7.246 13.322 1.00 88.44 93 THR A O 1
ATOM 726 N N . PHE A 1 94 ? 1.287 5.667 11.725 1.00 84.88 94 PHE A N 1
ATOM 727 C CA . PHE A 1 94 ? 2.571 6.102 11.165 1.00 84.88 94 PHE A CA 1
ATOM 728 C C . PHE A 1 94 ? 2.513 6.270 9.647 1.00 84.88 94 PHE A C 1
ATOM 730 O O . PHE A 1 94 ? 1.804 5.514 8.975 1.00 84.88 94 PHE A O 1
ATOM 737 N N . GLY A 1 95 ? 3.311 7.193 9.108 1.00 81.25 95 GLY A N 1
ATOM 738 C CA . GLY A 1 95 ? 3.613 7.290 7.678 1.00 81.25 95 GLY A CA 1
ATOM 739 C C . GLY A 1 95 ? 4.777 6.375 7.265 1.00 81.25 95 GLY A C 1
ATOM 740 O O . GLY A 1 95 ? 5.755 6.238 7.998 1.00 81.25 95 GLY A O 1
ATOM 741 N N . ASP A 1 96 ? 4.669 5.711 6.110 1.00 74.06 96 ASP A N 1
ATOM 742 C CA . ASP A 1 96 ? 5.753 4.974 5.425 1.00 74.06 96 ASP A CA 1
ATOM 743 C C . ASP A 1 96 ? 6.621 4.048 6.301 1.00 74.06 96 ASP A C 1
ATOM 745 O O . ASP A 1 96 ? 7.832 3.917 6.118 1.00 74.06 96 ASP A O 1
ATOM 749 N N . MET A 1 97 ? 5.990 3.359 7.261 1.00 66.38 97 MET A N 1
ATOM 750 C CA . MET A 1 97 ? 6.642 2.438 8.210 1.00 66.38 97 MET A CA 1
ATOM 751 C C . MET A 1 97 ? 7.741 3.076 9.078 1.00 66.38 97 MET A C 1
ATOM 753 O O . MET A 1 97 ? 8.550 2.359 9.675 1.00 66.38 97 MET A O 1
ATOM 757 N N . LYS A 1 98 ? 7.784 4.404 9.182 1.00 67.25 98 LYS A N 1
ATOM 758 C CA . LYS A 1 98 ? 8.767 5.118 9.993 1.00 67.25 98 LYS A CA 1
ATOM 759 C C . LYS A 1 98 ? 8.070 5.805 11.161 1.00 67.25 98 LYS A C 1
ATOM 761 O O . LYS A 1 98 ? 7.141 6.580 10.973 1.00 67.25 98 LYS A O 1
ATOM 766 N N . GLY A 1 99 ? 8.563 5.554 12.374 1.00 62.16 99 GLY A N 1
ATOM 767 C CA . GLY A 1 99 ? 7.979 6.111 13.601 1.00 62.16 99 GLY A CA 1
ATOM 768 C C . GLY A 1 99 ? 8.047 7.640 13.704 1.00 62.16 99 GLY A C 1
ATOM 769 O O . GLY A 1 99 ? 7.328 8.226 14.502 1.00 62.16 99 GLY A O 1
ATOM 770 N N . GLU A 1 100 ? 8.905 8.277 12.907 1.00 65.00 100 GLU A N 1
ATOM 771 C CA . GLU A 1 100 ? 9.137 9.727 12.923 1.00 65.00 100 GLU A CA 1
ATOM 772 C C . GLU A 1 100 ? 8.211 10.495 11.971 1.00 65.00 100 GLU A C 1
ATOM 774 O O . GLU A 1 100 ? 8.052 11.705 12.121 1.00 65.00 100 GLU A O 1
ATOM 779 N N . HIS A 1 101 ? 7.583 9.806 11.013 1.00 63.62 101 HIS A N 1
ATOM 780 C CA . HIS A 1 101 ? 6.722 10.440 10.024 1.00 63.62 101 HIS A CA 1
ATOM 781 C C . HIS A 1 101 ? 5.282 10.446 10.541 1.00 63.62 101 HIS A C 1
ATOM 783 O O . HIS A 1 101 ? 4.615 9.407 10.633 1.00 63.62 101 HIS A O 1
ATOM 789 N N . GLY A 1 102 ? 4.819 11.639 10.914 1.00 64.56 102 GLY A N 1
ATOM 790 C CA . GLY A 1 102 ? 3.416 11.882 11.218 1.00 64.56 102 GLY A CA 1
ATOM 791 C C . GLY A 1 102 ? 2.542 11.768 9.967 1.00 64.56 102 GLY A C 1
ATOM 792 O O . GLY A 1 102 ? 3.027 11.747 8.842 1.00 64.56 102 GLY A O 1
ATOM 793 N N . LEU A 1 103 ? 1.224 11.732 10.163 1.00 67.06 103 LEU A N 1
ATOM 794 C CA . LEU A 1 103 ? 0.249 11.665 9.064 1.00 67.06 103 LEU A CA 1
ATOM 795 C C . LEU A 1 103 ? 0.215 12.909 8.166 1.00 67.06 103 LEU A C 1
ATOM 797 O O . LEU A 1 103 ? -0.378 12.868 7.094 1.00 67.06 103 LEU A O 1
ATOM 801 N N . GLU A 1 104 ? 0.786 14.014 8.635 1.00 71.19 104 GLU A N 1
ATOM 802 C CA . GLU A 1 104 ? 0.850 15.288 7.913 1.00 71.19 104 GLU A CA 1
ATOM 803 C C . GLU A 1 104 ? 2.150 15.444 7.120 1.00 71.19 104 GLU A C 1
ATOM 805 O O . GLU A 1 104 ? 2.389 16.499 6.539 1.00 71.19 104 GLU A O 1
ATOM 810 N N . ASP A 1 105 ? 3.006 14.422 7.119 1.00 73.88 105 ASP A N 1
ATOM 811 C CA . ASP A 1 105 ? 4.221 14.445 6.324 1.00 73.88 105 ASP A CA 1
ATOM 812 C C . ASP A 1 105 ? 3.864 14.394 4.833 1.00 73.88 105 ASP A C 1
ATOM 814 O O . ASP A 1 105 ? 3.205 13.461 4.370 1.00 73.88 105 ASP A O 1
ATOM 818 N N . GLU A 1 106 ? 4.279 15.420 4.090 1.00 69.06 106 GLU A N 1
ATOM 819 C CA . GLU A 1 106 ? 4.004 15.551 2.656 1.00 69.06 106 GLU A CA 1
ATOM 820 C C . GLU A 1 106 ? 4.637 14.416 1.837 1.00 69.06 106 GLU A C 1
ATOM 822 O O . GLU A 1 106 ? 4.146 14.101 0.751 1.00 69.06 106 GLU A O 1
ATOM 827 N N . ASP A 1 107 ? 5.678 13.773 2.375 1.00 66.06 107 ASP A N 1
ATOM 828 C CA . ASP A 1 107 ? 6.354 12.640 1.755 1.00 66.06 107 ASP A CA 1
ATOM 829 C C . ASP A 1 107 ? 5.746 11.285 2.161 1.00 66.06 107 ASP A C 1
ATOM 831 O O . ASP A 1 107 ? 6.132 10.268 1.587 1.00 66.06 107 ASP A O 1
ATOM 835 N N . ALA A 1 108 ? 4.793 11.235 3.106 1.00 69.94 108 ALA A N 1
ATOM 836 C CA . ALA A 1 108 ? 4.171 9.982 3.537 1.00 69.94 108 ALA A CA 1
ATOM 837 C C . ALA A 1 108 ? 3.140 9.469 2.515 1.00 69.94 108 ALA A C 1
ATOM 839 O O . ALA A 1 108 ? 2.003 9.944 2.452 1.00 69.94 108 ALA A O 1
ATOM 840 N N . GLN A 1 109 ? 3.505 8.441 1.746 1.00 72.62 109 GLN A N 1
ATOM 841 C CA . GLN A 1 109 ? 2.630 7.867 0.710 1.00 72.62 109 GLN A CA 1
ATOM 842 C C . GLN A 1 109 ? 1.823 6.653 1.191 1.00 72.62 109 GLN A C 1
ATOM 844 O O . GLN A 1 109 ? 0.762 6.339 0.641 1.00 72.62 109 GLN A O 1
ATOM 849 N N . ASN A 1 110 ? 2.289 5.982 2.245 1.00 78.00 110 ASN A N 1
ATOM 850 C CA . ASN A 1 110 ? 1.625 4.852 2.886 1.00 78.00 110 ASN A CA 1
ATOM 851 C C . ASN A 1 110 ? 1.347 5.136 4.360 1.00 78.00 110 ASN A C 1
ATOM 853 O O . ASN A 1 110 ? 2.036 5.912 5.017 1.00 78.00 110 ASN A O 1
ATOM 857 N N . MET A 1 111 ? 0.359 4.430 4.908 1.00 84.88 111 MET A N 1
ATOM 858 C CA . MET A 1 111 ? -0.039 4.548 6.306 1.00 84.88 111 MET A CA 1
ATOM 859 C C . MET A 1 111 ? -0.031 3.179 6.984 1.00 84.88 111 MET A C 1
ATOM 861 O O . MET A 1 111 ? -0.579 2.206 6.465 1.00 84.88 111 MET A O 1
ATOM 865 N N . VAL A 1 112 ? 0.544 3.120 8.182 1.00 86.56 112 VAL A N 1
ATOM 866 C CA . VAL A 1 112 ? 0.490 1.967 9.083 1.00 86.56 112 VAL A CA 1
ATOM 867 C C . VAL A 1 112 ? -0.390 2.333 10.268 1.00 86.56 112 VAL A C 1
ATOM 869 O O . VAL A 1 112 ? -0.075 3.273 10.988 1.00 86.56 112 VAL A O 1
ATOM 872 N N . ILE A 1 113 ? -1.472 1.587 10.492 1.00 90.19 113 ILE A N 1
ATOM 873 C CA . ILE A 1 113 ? -2.365 1.772 11.646 1.00 90.19 113 ILE A CA 1
ATOM 874 C C . ILE A 1 113 ? -2.183 0.597 12.602 1.00 90.19 113 ILE A C 1
ATOM 876 O O . ILE A 1 113 ? -2.325 -0.563 12.208 1.00 90.19 113 ILE A O 1
ATOM 880 N N . VAL A 1 114 ? -1.904 0.895 13.869 1.00 91.62 114 VAL A N 1
ATOM 881 C CA . VAL A 1 114 ? -1.799 -0.099 14.937 1.00 91.62 114 VAL A CA 1
ATOM 882 C C . VAL A 1 114 ? -3.146 -0.227 15.638 1.00 91.62 114 VAL A C 1
ATOM 884 O O . VAL A 1 114 ? -3.661 0.727 16.222 1.00 91.62 114 VAL A O 1
ATOM 887 N N . LEU A 1 115 ? -3.705 -1.436 15.598 1.00 96.12 115 LEU A N 1
ATOM 888 C CA . LEU A 1 115 ? -4.972 -1.781 16.235 1.00 96.12 115 LEU A CA 1
ATOM 889 C C . LEU A 1 115 ? -4.725 -2.666 17.459 1.00 96.12 115 LEU A C 1
ATOM 891 O O . LEU A 1 115 ? -4.026 -3.679 17.375 1.00 96.12 115 LEU A O 1
ATOM 895 N N . LYS A 1 116 ? -5.342 -2.323 18.590 1.00 96.94 116 LYS A N 1
ATOM 896 C CA . LYS A 1 116 ? -5.326 -3.125 19.816 1.00 96.94 116 LYS A CA 1
ATOM 897 C C . LYS A 1 116 ? -6.711 -3.701 20.072 1.00 96.94 116 LYS A C 1
ATOM 899 O O . LYS A 1 116 ? -7.698 -2.978 20.063 1.00 96.94 116 LYS A O 1
ATOM 904 N N . LYS A 1 117 ? -6.788 -5.008 20.317 1.00 96.38 117 LYS A N 1
ATOM 905 C CA . LYS A 1 117 ? -8.045 -5.653 20.711 1.00 96.38 117 LYS A CA 1
ATOM 906 C C . LYS A 1 117 ? -8.475 -5.154 22.097 1.00 96.38 117 LYS A C 1
ATOM 908 O O . LYS A 1 117 ? -7.630 -5.126 22.997 1.00 96.38 117 LYS A O 1
ATOM 913 N N . ARG A 1 118 ? -9.752 -4.788 22.238 1.00 91.81 118 ARG A N 1
ATOM 914 C CA . ARG A 1 118 ? -10.370 -4.427 23.524 1.00 91.81 118 ARG A CA 1
ATOM 915 C C . ARG A 1 118 ? -10.408 -5.600 24.501 1.00 91.81 118 ARG A C 1
ATOM 917 O O . ARG A 1 118 ? -10.592 -6.755 24.043 1.00 91.81 118 ARG A O 1
#

Radius of gyration: 18.34 Å; chains: 1; bounding box: 50×33×42 Å

Foldseek 3Di:
DDDDDDPPPPPWDKDWDDDDQKIKIKTKADPPFDQDPVQQKTFIKIKIFMAGNVPRHGDPPDDIDIDTDIDRDDDPVRVQVVLVVVQKHFDDKAFPPDPPHDPPPPPRPDMDTDIDHD